Protein AF-A0A3A0UN04-F1 (afdb_monomer_lite)

Organism: Staphylococcus gallinarum (NCBI:txid1293)

Radius of gyration: 19.22 Å; chains: 1; bounding box: 53×59×40 Å

Sequence (122 aa):
QEKAPQTEATQQPQQEATTQSTSSSNESTSNESSSSEASEGSSVNVNSHLQAIAQRESGGDLKAVNPSSGAAGKYQFLQSTWDSVAPSEYQGVSPTEAPEAVQDAAAVKLYNTAGASQWVTA

Foldseek 3Di:
DDDDDDDDDDDDDDDDDDDDDDDDDDDDDDDDDDDPDDPPFAPDPADPLVVVQLCVVPNQAQADADPVQRQGGSNRDDLVLCLVQFDPVCNVHGSSVDGPNRVRSSSVRCCVPPNPVVRVVD

Structure (mmCIF, N/CA/C/O backbone):
data_AF-A0A3A0UN04-F1
#
_entry.id   AF-A0A3A0UN04-F1
#
loop_
_atom_site.group_PDB
_atom_site.id
_atom_site.type_symbol
_atom_site.label_atom_id
_atom_site.label_alt_id
_atom_site.label_comp_id
_atom_site.label_asym_id
_atom_site.label_entity_id
_atom_site.label_seq_id
_atom_site.pdbx_PDB_ins_code
_atom_site.Cartn_x
_atom_site.Cartn_y
_atom_site.Cartn_z
_atom_site.occupancy
_atom_site.B_iso_or_equiv
_atom_site.auth_seq_id
_atom_site.auth_comp_id
_atom_site.auth_asym_id
_atom_site.auth_atom_id
_atom_site.pdbx_PDB_model_num
ATOM 1 N N . GLN A 1 1 ? 39.891 34.066 -6.288 1.00 38.75 1 GLN A N 1
ATOM 2 C CA . GLN A 1 1 ? 38.458 34.254 -6.570 1.00 38.75 1 GLN A CA 1
ATOM 3 C C . GLN A 1 1 ? 37.980 33.075 -7.410 1.00 38.75 1 GLN A C 1
ATOM 5 O O . GLN A 1 1 ? 38.512 32.860 -8.486 1.00 38.75 1 GLN A O 1
ATOM 10 N N . GLU A 1 2 ? 37.127 32.260 -6.791 1.00 48.47 2 GLU A N 1
ATOM 11 C CA . GLU A 1 2 ? 35.961 31.501 -7.285 1.00 48.47 2 GLU A CA 1
ATOM 12 C C . GLU A 1 2 ? 35.753 31.153 -8.780 1.00 48.47 2 GLU A C 1
ATOM 14 O O . GLU A 1 2 ? 35.683 32.044 -9.624 1.00 48.47 2 GLU A O 1
ATOM 19 N N . LYS A 1 3 ? 35.502 29.855 -9.055 1.00 40.22 3 LYS A N 1
ATOM 20 C CA . LYS A 1 3 ? 34.271 29.277 -9.675 1.00 40.22 3 LYS A CA 1
ATOM 21 C C . LYS A 1 3 ? 34.436 27.747 -9.826 1.00 40.22 3 LYS A C 1
ATOM 23 O O . LYS A 1 3 ? 35.342 27.296 -10.509 1.00 40.22 3 LYS A O 1
ATOM 28 N N . ALA A 1 4 ? 33.769 26.952 -8.983 1.00 48.09 4 ALA A N 1
ATOM 29 C CA . ALA A 1 4 ? 32.470 26.282 -9.200 1.00 48.09 4 ALA A CA 1
ATOM 30 C C . ALA A 1 4 ? 32.599 24.908 -9.918 1.00 48.09 4 ALA A C 1
ATOM 32 O O . ALA A 1 4 ? 33.012 24.881 -11.076 1.00 48.09 4 ALA A O 1
ATOM 33 N N . PRO A 1 5 ? 32.257 23.776 -9.264 1.00 47.91 5 PRO A N 1
ATOM 34 C CA . PRO A 1 5 ? 32.283 22.452 -9.885 1.00 47.91 5 PRO A CA 1
ATOM 35 C C . PRO A 1 5 ? 31.062 22.247 -10.791 1.00 47.91 5 PRO A C 1
ATOM 37 O O . PRO A 1 5 ? 29.944 22.629 -10.443 1.00 47.91 5 PRO A O 1
ATOM 40 N N . GLN A 1 6 ? 31.286 21.657 -11.966 1.00 43.62 6 GLN A N 1
ATOM 41 C CA . GLN A 1 6 ? 30.220 21.281 -12.887 1.00 43.62 6 GLN A CA 1
ATOM 42 C C . GLN A 1 6 ? 29.514 20.019 -12.386 1.00 43.62 6 GLN A C 1
ATOM 44 O O . GLN A 1 6 ? 30.141 19.036 -12.001 1.00 43.62 6 GLN A O 1
ATOM 49 N N . THR A 1 7 ? 28.191 20.095 -12.394 1.00 44.28 7 THR A N 1
ATOM 50 C CA . THR A 1 7 ? 27.226 19.021 -12.176 1.00 44.28 7 THR A CA 1
ATOM 51 C C . THR A 1 7 ? 27.350 17.956 -13.261 1.00 44.28 7 THR A C 1
ATOM 53 O O . THR A 1 7 ? 27.070 18.236 -14.426 1.00 44.28 7 THR A O 1
ATOM 56 N N . GLU A 1 8 ? 27.727 16.738 -12.881 1.00 47.03 8 GLU A N 1
ATOM 57 C CA . GLU A 1 8 ? 27.640 15.565 -13.749 1.00 47.03 8 GLU A CA 1
ATOM 58 C C . GLU A 1 8 ? 26.237 14.957 -13.625 1.00 47.03 8 GLU A C 1
ATOM 60 O O . GLU A 1 8 ? 25.797 14.547 -12.551 1.00 47.03 8 GLU A O 1
ATOM 65 N N . ALA A 1 9 ? 25.504 14.977 -14.735 1.00 46.41 9 ALA A N 1
ATOM 66 C CA . ALA A 1 9 ? 24.178 14.404 -14.866 1.00 46.41 9 ALA A CA 1
ATOM 67 C C . ALA A 1 9 ? 24.269 12.870 -14.864 1.00 46.41 9 ALA A C 1
ATOM 69 O O . ALA A 1 9 ? 24.789 12.267 -15.804 1.00 46.41 9 ALA A O 1
ATOM 70 N N . THR A 1 10 ? 23.741 12.227 -13.822 1.00 37.66 10 THR A N 1
ATOM 71 C CA . THR A 1 10 ? 23.577 10.772 -13.798 1.00 37.66 10 THR A CA 1
ATOM 72 C C . THR A 1 10 ? 22.456 10.372 -14.752 1.00 37.66 10 THR A C 1
ATOM 74 O O . THR A 1 10 ? 21.281 10.675 -14.548 1.00 37.66 10 THR A O 1
ATOM 77 N N . GLN A 1 11 ? 22.865 9.707 -15.826 1.00 40.97 11 GLN A N 1
ATOM 78 C CA . GLN A 1 11 ? 22.025 9.134 -16.864 1.00 40.97 11 GLN A CA 1
ATOM 79 C C . GLN A 1 11 ? 21.196 7.978 -16.285 1.00 40.97 11 GLN A C 1
ATOM 81 O O . GLN A 1 11 ? 21.730 7.057 -15.669 1.00 40.97 11 GLN A O 1
ATOM 86 N N . GLN A 1 12 ? 19.881 8.042 -16.486 1.00 42.25 12 GLN A N 1
ATOM 87 C CA . GLN A 1 12 ? 18.946 6.948 -16.229 1.00 42.25 12 GLN A CA 1
ATOM 88 C C . GLN A 1 12 ? 19.235 5.786 -17.194 1.00 42.25 12 GLN A C 1
ATOM 90 O O . GLN A 1 12 ? 19.296 6.024 -18.403 1.00 42.25 12 GLN A O 1
ATOM 95 N N . PRO A 1 13 ? 19.347 4.530 -16.734 1.00 46.53 13 PRO A N 1
ATOM 96 C CA . PRO A 1 13 ? 19.259 3.398 -17.642 1.00 46.53 13 PRO A CA 1
ATOM 97 C C . PRO A 1 13 ? 17.793 3.189 -18.056 1.00 46.53 13 PRO A C 1
ATOM 99 O O . PRO A 1 13 ? 16.943 2.830 -17.240 1.00 46.53 13 PRO A O 1
ATOM 102 N N . GLN A 1 14 ? 17.506 3.425 -19.339 1.00 41.16 14 GLN A N 1
ATOM 103 C CA . GLN A 1 14 ? 16.312 2.921 -20.019 1.00 41.16 14 GLN A CA 1
ATOM 104 C C . GLN A 1 14 ? 16.368 1.389 -19.991 1.00 41.16 14 GLN A C 1
ATOM 106 O O . GLN A 1 14 ? 17.300 0.800 -20.535 1.00 41.16 14 GLN A O 1
ATOM 111 N N . GLN A 1 15 ? 15.400 0.747 -19.335 1.00 46.28 15 GLN A N 1
ATOM 112 C CA . GLN A 1 15 ? 15.239 -0.702 -19.408 1.00 46.28 15 GLN A CA 1
ATOM 113 C C . GLN A 1 15 ? 14.317 -1.040 -20.578 1.00 46.28 15 GLN A C 1
ATOM 115 O O . GLN A 1 15 ? 13.140 -0.682 -20.607 1.00 46.28 15 GLN A O 1
ATOM 120 N N . GLU A 1 16 ? 14.926 -1.688 -21.561 1.00 36.78 16 GLU A N 1
ATOM 121 C CA . GLU A 1 16 ? 14.339 -2.225 -22.777 1.00 36.78 16 GLU A CA 1
ATOM 122 C C . GLU A 1 16 ? 13.358 -3.360 -22.436 1.00 36.78 16 GLU A C 1
ATOM 124 O O . GLU A 1 16 ? 13.684 -4.296 -21.702 1.00 36.78 16 GLU A O 1
ATOM 129 N N . ALA A 1 17 ? 12.139 -3.276 -22.966 1.00 38.38 17 ALA A N 1
ATOM 130 C CA . ALA A 1 17 ? 11.129 -4.313 -22.833 1.00 38.38 17 ALA A CA 1
ATOM 131 C C . ALA A 1 17 ? 11.501 -5.523 -23.706 1.00 38.38 17 ALA A C 1
ATOM 133 O O . ALA A 1 17 ? 11.439 -5.448 -24.930 1.00 38.38 17 ALA A O 1
ATOM 134 N N . THR A 1 18 ? 11.836 -6.656 -23.084 1.00 32.59 18 THR A N 1
ATOM 135 C CA . THR A 1 18 ? 11.861 -7.959 -23.765 1.00 32.59 18 THR A CA 1
ATOM 136 C C . THR A 1 18 ? 10.618 -8.750 -23.379 1.00 32.59 18 THR A C 1
ATOM 138 O O . THR A 1 18 ? 10.462 -9.211 -22.252 1.00 32.59 18 THR A O 1
ATOM 141 N N . THR A 1 19 ? 9.723 -8.904 -24.350 1.00 38.53 19 THR A N 1
ATOM 142 C CA . THR A 1 19 ? 8.618 -9.860 -24.346 1.00 38.53 19 THR A CA 1
ATOM 143 C C . THR A 1 19 ? 9.150 -11.283 -24.485 1.00 38.53 19 THR A C 1
ATOM 145 O O . THR A 1 19 ? 9.809 -11.586 -25.481 1.00 38.53 19 THR A O 1
ATOM 148 N N . GLN A 1 20 ? 8.768 -12.187 -23.583 1.00 35.94 20 GLN A N 1
ATOM 149 C CA . GLN A 1 20 ? 8.607 -13.592 -23.947 1.00 35.94 20 GLN A CA 1
ATOM 150 C C . GLN A 1 20 ? 7.471 -14.239 -23.155 1.00 35.94 20 GLN A C 1
ATOM 152 O O . GLN A 1 20 ? 7.490 -14.335 -21.932 1.00 35.94 20 GLN A O 1
ATOM 157 N N . SER A 1 21 ? 6.459 -14.639 -23.916 1.00 39.69 21 SER A N 1
ATOM 158 C CA . SER A 1 21 ? 5.285 -15.389 -23.505 1.00 39.69 21 SER A CA 1
ATOM 159 C C . SER A 1 21 ? 5.641 -16.841 -23.197 1.00 39.69 21 SER A C 1
ATOM 161 O O . SER A 1 21 ? 6.312 -17.487 -23.998 1.00 39.69 21 SER A O 1
ATOM 163 N N . THR A 1 22 ? 5.054 -17.400 -22.141 1.00 29.95 22 THR A N 1
ATOM 164 C CA . THR A 1 22 ? 4.744 -18.834 -22.070 1.00 29.95 22 THR A CA 1
ATOM 165 C C . THR A 1 22 ? 3.355 -19.017 -21.474 1.00 29.95 22 THR A C 1
ATOM 167 O O . THR A 1 22 ? 3.115 -18.717 -20.308 1.00 29.95 22 THR A O 1
ATOM 170 N N . SER A 1 23 ? 2.437 -19.488 -22.312 1.00 42.69 23 SER A N 1
ATOM 171 C CA . SER A 1 23 ? 1.068 -19.869 -21.977 1.00 42.69 23 SER A CA 1
ATOM 172 C C . SER A 1 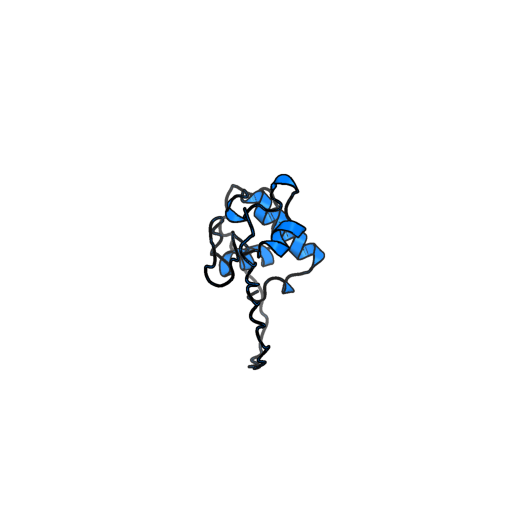23 ? 1.024 -21.234 -21.285 1.00 42.69 23 SER A C 1
ATOM 174 O O . SER A 1 23 ? 1.719 -22.147 -21.722 1.00 42.69 23 SER A O 1
ATOM 176 N N . SER A 1 24 ? 0.153 -21.390 -20.285 1.00 41.69 24 SER A N 1
ATOM 177 C CA . SER A 1 24 ? -0.507 -22.636 -19.823 1.00 41.69 24 SER A CA 1
ATOM 178 C C . SER A 1 24 ? -1.530 -22.203 -18.754 1.00 41.69 24 SER A C 1
ATOM 180 O O . SER A 1 24 ? -1.127 -21.777 -17.685 1.00 41.69 24 SER A O 1
ATOM 182 N N . SER A 1 25 ? -2.785 -21.887 -19.090 1.00 37.31 25 SER A N 1
ATOM 183 C CA . SER A 1 25 ? -3.945 -22.780 -19.296 1.00 37.31 25 SER A CA 1
ATOM 184 C C . SER A 1 25 ? -4.344 -23.626 -18.074 1.00 37.31 25 SER A C 1
ATOM 186 O O . SER A 1 25 ? -3.573 -24.482 -17.653 1.00 37.31 25 SER A O 1
ATOM 188 N N . ASN A 1 26 ? -5.611 -23.424 -17.667 1.00 43.03 26 ASN A N 1
ATOM 189 C CA . ASN A 1 26 ? -6.512 -24.296 -16.887 1.00 43.03 26 ASN A CA 1
ATOM 190 C C . ASN A 1 26 ? -6.309 -24.309 -15.359 1.00 43.03 26 ASN A C 1
ATOM 192 O O . ASN A 1 26 ? -5.190 -24.338 -14.881 1.00 43.03 26 ASN A O 1
ATOM 196 N N . GLU A 1 27 ? -7.326 -24.327 -14.495 1.00 36.41 27 GLU A N 1
ATOM 197 C CA . GLU A 1 27 ? -8.791 -24.381 -14.591 1.00 36.41 27 GLU A CA 1
ATOM 198 C C . GLU A 1 27 ? -9.328 -24.090 -13.175 1.00 36.41 27 GLU A C 1
ATOM 200 O O . GLU A 1 27 ? -8.649 -24.318 -12.175 1.00 36.41 27 GLU A O 1
ATOM 205 N N . SER A 1 28 ? -10.529 -23.528 -13.093 1.00 57.19 28 SER A N 1
ATOM 206 C CA . SER A 1 28 ? -11.240 -23.206 -11.855 1.00 57.19 28 SER A CA 1
ATOM 207 C C . SER A 1 28 ? -11.625 -24.456 -11.060 1.00 57.19 28 SER A C 1
ATOM 209 O O . SER A 1 28 ? -12.176 -25.357 -11.666 1.00 57.19 28 SER A O 1
ATOM 211 N N . THR A 1 29 ? -11.537 -24.437 -9.724 1.00 32.69 29 THR A N 1
ATOM 212 C CA . THR A 1 29 ? -12.580 -24.998 -8.835 1.00 32.69 29 THR A CA 1
ATOM 213 C C . THR A 1 29 ? -12.412 -24.512 -7.393 1.00 32.69 29 THR A C 1
ATOM 215 O O . THR A 1 29 ? -11.453 -24.845 -6.710 1.00 32.69 29 THR A O 1
ATOM 218 N N . SER A 1 30 ? -13.389 -23.711 -6.977 1.00 40.84 30 SER A N 1
ATOM 219 C CA . SER A 1 30 ? -14.121 -23.703 -5.707 1.00 40.84 30 SER A CA 1
ATOM 220 C C . SER A 1 30 ? -13.522 -24.331 -4.435 1.00 40.84 30 SER A C 1
ATOM 222 O O . SER A 1 30 ? -13.327 -25.537 -4.356 1.00 40.84 30 SER A O 1
ATOM 224 N N . ASN A 1 31 ? -13.576 -23.503 -3.384 1.00 46.19 31 ASN A N 1
ATOM 225 C CA . ASN A 1 31 ? -14.142 -23.824 -2.067 1.00 46.19 31 ASN A CA 1
ATOM 226 C C . ASN A 1 31 ? -13.292 -24.666 -1.105 1.00 46.19 31 ASN A C 1
ATOM 228 O O . ASN A 1 31 ? -13.325 -25.885 -1.162 1.00 46.19 31 ASN A O 1
ATOM 232 N N . GLU A 1 32 ? -12.741 -24.014 -0.082 1.00 36.03 32 GLU A N 1
ATOM 233 C CA . GLU A 1 32 ? -13.248 -24.172 1.288 1.00 36.03 32 GLU A CA 1
ATOM 234 C C . GLU A 1 32 ? -12.686 -23.053 2.170 1.00 36.03 32 GLU A C 1
ATOM 236 O O . GLU A 1 32 ? -11.495 -22.744 2.136 1.00 36.03 32 GLU A O 1
ATOM 241 N N . SER A 1 33 ? -13.566 -22.418 2.940 1.00 51.03 33 SER A N 1
ATOM 242 C CA . SER A 1 33 ? -13.187 -21.591 4.073 1.00 51.03 33 SER A CA 1
ATOM 243 C C . SER A 1 33 ? -12.274 -22.371 5.007 1.00 51.03 33 SER A C 1
ATOM 245 O O . SER A 1 33 ? -12.698 -23.348 5.607 1.00 51.03 33 SER A O 1
ATOM 247 N N . SER A 1 34 ? -11.078 -21.858 5.239 1.00 35.56 34 SER A N 1
ATOM 248 C CA . SER A 1 34 ? -10.429 -22.079 6.517 1.00 35.56 34 SER A CA 1
ATOM 249 C C . SER A 1 34 ? -9.871 -20.740 6.950 1.00 35.56 34 SER A C 1
ATOM 251 O O . SER A 1 34 ? -8.890 -20.252 6.394 1.00 35.56 34 SER A O 1
ATOM 253 N N . SER A 1 35 ? -10.584 -20.108 7.883 1.00 51.72 35 SER A N 1
ATOM 254 C CA . SER A 1 35 ? -10.087 -18.971 8.644 1.00 51.72 35 SER A CA 1
ATOM 255 C C . SER A 1 35 ? -8.705 -19.329 9.169 1.00 51.72 35 SER A C 1
ATOM 257 O O . SER A 1 35 ? -8.568 -20.168 10.054 1.00 51.72 35 SER A O 1
ATOM 259 N N . SER A 1 36 ? -7.678 -18.725 8.593 1.00 45.00 36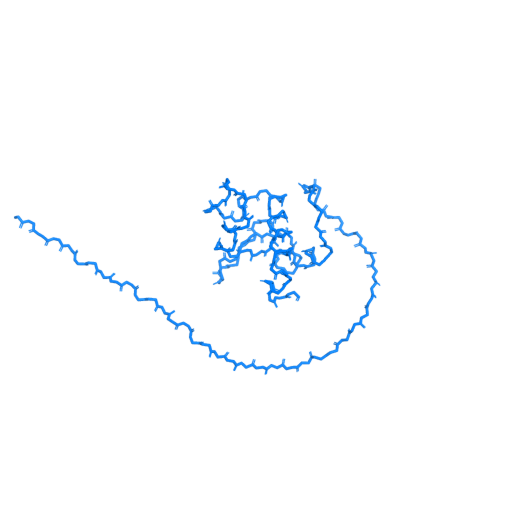 SER A N 1
ATOM 260 C CA . SER A 1 36 ? -6.369 -18.644 9.213 1.00 45.00 36 SER A CA 1
ATOM 261 C C . SER A 1 36 ? -6.253 -17.227 9.744 1.00 45.00 36 SER A C 1
ATOM 263 O O . SER A 1 36 ? -5.815 -16.337 9.019 1.00 45.00 36 SER A O 1
ATOM 265 N N . GLU A 1 37 ? -6.788 -17.041 10.954 1.00 46.69 37 GLU A N 1
ATOM 266 C CA . GLU A 1 37 ? -6.356 -16.072 11.965 1.00 46.69 37 GLU A CA 1
ATOM 267 C C . GLU A 1 37 ? -5.668 -14.839 11.360 1.00 46.69 37 GLU A C 1
ATOM 269 O O . GLU A 1 37 ? -4.442 -14.713 11.360 1.00 46.69 37 GLU A O 1
ATOM 274 N N . ALA A 1 38 ? -6.466 -13.948 10.767 1.00 46.66 38 ALA A N 1
ATOM 275 C CA . ALA A 1 38 ? -5.976 -12.639 10.379 1.00 46.66 38 ALA A CA 1
ATOM 276 C C . ALA A 1 38 ? -5.550 -11.920 11.659 1.00 46.66 38 ALA A C 1
ATOM 278 O O . ALA A 1 38 ? -6.344 -11.828 12.595 1.00 46.66 38 ALA A O 1
ATOM 279 N N . SER A 1 39 ? -4.299 -11.456 11.677 1.00 51.91 39 SER A N 1
ATOM 280 C CA . SER A 1 39 ? -3.721 -10.568 12.678 1.00 51.91 39 SER A CA 1
ATOM 281 C C . SER A 1 39 ? -4.790 -9.743 13.395 1.00 51.91 39 SER A C 1
ATOM 283 O O . SER A 1 39 ? -5.485 -8.938 12.772 1.00 51.91 39 SER A O 1
ATOM 285 N N . GLU A 1 40 ? -4.897 -9.901 14.714 1.00 52.09 40 GLU A N 1
ATOM 286 C CA . GLU A 1 40 ? -5.829 -9.170 15.590 1.00 52.09 40 GLU A CA 1
ATOM 287 C C . GLU A 1 40 ? -5.592 -7.632 15.616 1.00 52.09 40 GLU A C 1
ATOM 289 O O . GLU A 1 40 ? -6.083 -6.933 16.500 1.00 52.09 40 GLU A O 1
ATOM 294 N N . GLY A 1 41 ? -4.837 -7.072 14.661 1.00 56.47 41 GLY A N 1
ATOM 295 C CA . GLY A 1 41 ? -4.438 -5.666 14.589 1.00 56.47 41 GLY A CA 1
ATOM 296 C C . GLY A 1 41 ? -5.193 -4.803 13.572 1.00 56.47 41 GLY A C 1
ATOM 297 O O . GLY A 1 41 ? -5.086 -3.577 13.641 1.00 56.47 41 GLY A O 1
ATOM 298 N N . SER A 1 42 ? -5.961 -5.386 12.643 1.00 61.97 42 SER A N 1
ATOM 299 C CA . SER A 1 42 ? -6.622 -4.626 11.571 1.00 61.97 42 SER A CA 1
ATOM 300 C C . SER A 1 42 ? -8.143 -4.714 11.621 1.00 61.97 42 SER A C 1
ATOM 302 O O . SER A 1 42 ? -8.730 -5.778 11.457 1.00 61.97 42 SER A O 1
ATOM 304 N N . SER A 1 43 ? -8.803 -3.568 11.795 1.00 77.12 43 SER A N 1
ATOM 305 C CA . SER A 1 43 ? -10.267 -3.443 11.712 1.00 77.12 43 SER A CA 1
ATOM 306 C C . SER A 1 43 ? -10.782 -3.251 10.278 1.00 77.12 43 SER A C 1
ATOM 308 O O . SER A 1 43 ? -11.980 -3.049 10.067 1.00 77.12 43 SER A O 1
ATOM 310 N N . VAL A 1 44 ? -9.893 -3.287 9.280 1.00 84.56 44 VAL A N 1
ATOM 311 C CA . VAL A 1 44 ? -10.242 -3.097 7.870 1.00 84.56 44 VAL A CA 1
ATOM 312 C C . VAL A 1 44 ? -10.782 -4.400 7.287 1.00 84.56 44 VAL A C 1
ATOM 314 O O . VAL A 1 44 ? -10.149 -5.447 7.377 1.00 84.56 44 VAL A O 1
ATOM 317 N N . ASN A 1 45 ? -11.938 -4.339 6.620 1.00 86.06 45 ASN A N 1
ATOM 318 C CA . ASN A 1 45 ? -12.467 -5.488 5.889 1.00 86.06 45 ASN A CA 1
ATOM 319 C C . ASN A 1 45 ? -11.665 -5.725 4.598 1.00 86.06 45 ASN A C 1
ATOM 321 O O . ASN A 1 45 ? -11.959 -5.147 3.547 1.00 86.06 45 ASN A O 1
ATOM 325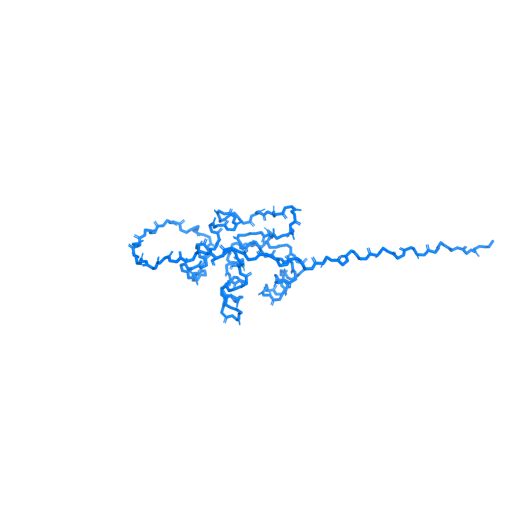 N N . VAL A 1 46 ? -10.669 -6.599 4.683 1.00 87.19 46 VAL A N 1
ATOM 326 C CA . VAL A 1 46 ? -9.855 -7.047 3.550 1.00 87.19 46 VAL A CA 1
ATOM 327 C C . VAL A 1 46 ? -10.533 -8.248 2.883 1.00 87.19 46 VAL A C 1
ATOM 329 O O . VAL A 1 46 ? -10.800 -9.252 3.538 1.00 87.19 46 VAL A O 1
ATOM 332 N N . ASN A 1 47 ? -10.820 -8.171 1.578 1.00 88.44 47 ASN A N 1
ATOM 333 C CA . ASN A 1 47 ? -11.404 -9.298 0.838 1.00 88.44 47 ASN A CA 1
ATOM 334 C C . ASN A 1 47 ? -10.428 -10.494 0.776 1.00 88.44 47 ASN A C 1
ATOM 336 O O . ASN A 1 47 ? -9.213 -10.300 0.780 1.00 88.44 47 ASN A O 1
ATOM 340 N N . SER A 1 48 ? -10.945 -11.721 0.657 1.00 90.44 48 SER A N 1
ATOM 341 C CA . SER A 1 48 ? -10.143 -12.953 0.583 1.00 90.44 48 SER A CA 1
ATOM 342 C C . SER A 1 48 ? -9.059 -12.922 -0.500 1.00 90.44 48 SER A C 1
ATOM 344 O O . SER A 1 48 ? -7.984 -13.480 -0.301 1.00 90.44 48 SER A O 1
ATOM 346 N N . HIS A 1 49 ? -9.293 -12.234 -1.622 1.00 91.94 49 HIS A N 1
ATOM 347 C CA . HIS A 1 49 ? -8.273 -12.070 -2.659 1.00 91.94 49 HIS A CA 1
ATOM 348 C C . HIS A 1 49 ? -7.085 -11.234 -2.155 1.00 91.94 49 HIS A C 1
ATOM 350 O O . HIS A 1 49 ? -5.937 -11.641 -2.291 1.00 91.94 49 HIS A O 1
ATOM 356 N N . LEU A 1 50 ? -7.337 -10.104 -1.493 1.00 92.25 50 LEU A N 1
ATOM 357 C CA . LEU A 1 50 ? -6.267 -9.293 -0.907 1.00 92.25 50 LEU A CA 1
ATOM 358 C C . LEU A 1 50 ? -5.507 -10.041 0.195 1.00 92.25 50 LEU A C 1
ATOM 360 O O . LEU A 1 50 ? -4.297 -9.880 0.313 1.00 92.25 50 LEU A O 1
ATOM 364 N N . GLN A 1 51 ? -6.181 -10.901 0.958 1.00 92.25 51 GLN A N 1
ATOM 365 C CA . GLN A 1 51 ? -5.508 -11.759 1.937 1.00 92.25 51 GLN A CA 1
ATOM 366 C C . GLN A 1 51 ? -4.545 -12.741 1.249 1.00 92.25 51 GLN A C 1
ATOM 368 O O . GLN A 1 51 ? -3.397 -12.867 1.671 1.0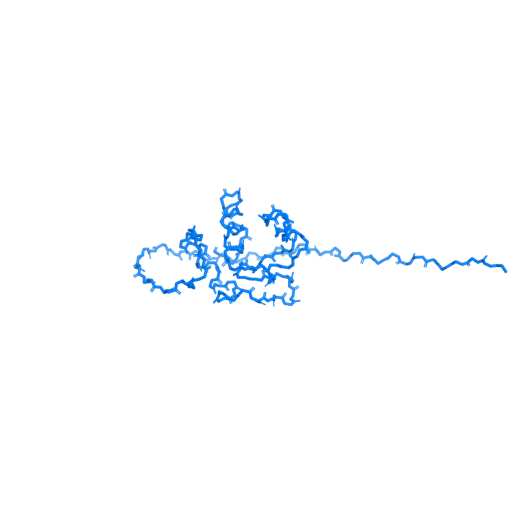0 92.25 51 GLN A O 1
ATOM 373 N N . ALA A 1 52 ? -4.972 -13.379 0.154 1.00 92.06 52 ALA A N 1
ATOM 374 C CA . ALA A 1 52 ? -4.108 -14.249 -0.646 1.00 92.06 52 ALA A CA 1
ATOM 375 C C . ALA A 1 52 ? -2.928 -13.483 -1.270 1.00 92.06 52 ALA A C 1
ATOM 377 O O . ALA A 1 52 ? -1.809 -13.996 -1.302 1.00 92.06 52 ALA A O 1
ATOM 378 N N . ILE A 1 53 ? -3.161 -12.239 -1.706 1.00 91.88 53 ILE A N 1
ATOM 379 C CA . ILE A 1 53 ? -2.105 -11.333 -2.168 1.00 91.88 53 ILE A CA 1
ATOM 380 C C . ILE A 1 53 ? -1.089 -11.108 -1.048 1.00 91.88 53 ILE A C 1
ATOM 382 O O . ILE A 1 53 ? 0.075 -11.434 -1.237 1.00 91.88 53 ILE A O 1
ATOM 386 N N . ALA A 1 54 ? -1.509 -10.642 0.130 1.00 93.69 54 ALA A N 1
ATOM 387 C CA . ALA A 1 54 ? -0.599 -10.390 1.252 1.00 93.69 54 ALA A CA 1
ATOM 388 C C . ALA A 1 54 ? 0.251 -11.619 1.620 1.00 93.69 54 ALA A C 1
ATOM 390 O O . ALA A 1 54 ? 1.454 -11.513 1.864 1.00 93.69 54 ALA A O 1
ATOM 391 N N . GLN A 1 55 ? -0.365 -12.803 1.619 1.00 93.25 55 GLN A N 1
ATOM 392 C CA . GLN A 1 55 ? 0.335 -14.054 1.900 1.00 93.25 55 GLN A CA 1
ATOM 393 C C . GLN A 1 55 ? 1.408 -14.379 0.860 1.00 93.25 55 GLN A C 1
ATOM 395 O O . GLN A 1 55 ? 2.512 -14.775 1.217 1.00 93.25 55 GLN A O 1
ATOM 400 N N . ARG A 1 56 ? 1.129 -14.189 -0.426 1.00 90.88 56 ARG A N 1
ATOM 401 C CA . ARG A 1 56 ? 2.118 -14.456 -1.473 1.00 90.88 56 ARG A CA 1
ATOM 402 C C . ARG A 1 56 ? 3.193 -13.370 -1.560 1.00 90.88 56 ARG A C 1
ATOM 404 O O . ARG A 1 56 ? 4.351 -13.696 -1.798 1.00 90.88 56 ARG A O 1
ATOM 411 N N . GLU A 1 57 ? 2.820 -12.103 -1.396 1.00 91.31 57 GLU A N 1
ATOM 412 C CA . GLU A 1 57 ? 3.736 -10.969 -1.549 1.00 91.31 57 GLU A CA 1
ATOM 413 C C . GLU A 1 57 ? 4.766 -10.899 -0.411 1.00 91.31 57 GLU A C 1
ATOM 415 O O . GLU A 1 57 ? 5.937 -10.617 -0.665 1.00 91.31 57 GLU A O 1
ATOM 420 N N . SER A 1 58 ? 4.355 -11.171 0.833 1.00 94.81 58 SER A N 1
ATOM 421 C CA . SER A 1 58 ? 5.254 -11.072 1.991 1.00 94.81 58 SER A CA 1
ATOM 422 C C . SER A 1 58 ? 5.027 -12.113 3.090 1.00 94.81 58 SER A C 1
ATOM 424 O O . SER A 1 58 ? 5.659 -12.036 4.141 1.00 94.81 58 SER A O 1
ATOM 426 N N . GLY A 1 59 ? 4.107 -13.066 2.911 1.00 93.56 59 GLY A N 1
ATOM 427 C CA . GLY A 1 59 ? 3.658 -13.934 4.008 1.00 93.56 59 GLY A CA 1
ATOM 428 C C . GLY A 1 59 ? 2.840 -13.190 5.068 1.00 93.56 59 GLY A C 1
ATOM 429 O O . GLY A 1 59 ? 2.695 -13.675 6.187 1.00 93.56 59 GLY A O 1
ATOM 430 N N . GLY A 1 60 ? 2.334 -11.993 4.749 1.00 93.50 60 GLY A N 1
ATOM 431 C CA . GLY A 1 60 ? 1.681 -11.111 5.714 1.00 93.50 60 GLY A CA 1
ATOM 432 C C . GLY A 1 60 ? 2.638 -10.234 6.532 1.00 93.50 60 GLY A C 1
ATOM 433 O O . GLY A 1 60 ? 2.179 -9.524 7.424 1.00 93.50 60 GLY A O 1
ATOM 434 N N . ASP A 1 61 ? 3.944 -10.245 6.246 1.00 96.31 61 ASP A N 1
ATOM 435 C CA . ASP A 1 61 ? 4.927 -9.437 6.970 1.00 96.31 61 ASP A CA 1
ATOM 436 C C . ASP A 1 61 ? 4.776 -7.938 6.650 1.00 96.31 61 ASP A C 1
ATOM 438 O O . ASP A 1 61 ? 4.949 -7.495 5.512 1.00 96.31 61 ASP A O 1
ATOM 442 N N . LEU A 1 62 ? 4.473 -7.151 7.686 1.00 96.12 62 LEU A N 1
ATOM 443 C CA . LEU A 1 62 ? 4.310 -5.695 7.640 1.00 96.12 62 LEU A CA 1
ATOM 444 C C . LEU A 1 62 ? 5.609 -4.946 7.356 1.00 96.12 62 LEU A C 1
ATOM 446 O O . LEU A 1 62 ? 5.558 -3.785 6.950 1.00 96.12 62 LEU A O 1
ATOM 450 N N . LYS A 1 63 ? 6.754 -5.573 7.627 1.00 97.25 63 LYS A N 1
ATOM 451 C CA . LYS A 1 63 ? 8.088 -4.973 7.542 1.00 97.25 63 LYS A CA 1
ATOM 452 C C . LYS A 1 63 ? 8.910 -5.535 6.383 1.00 97.25 63 LYS A C 1
ATOM 454 O O . LYS A 1 63 ? 10.073 -5.159 6.244 1.00 97.25 63 LYS A O 1
ATOM 459 N N . ALA A 1 64 ? 8.315 -6.380 5.542 1.00 96.56 64 ALA A N 1
ATOM 460 C CA . ALA A 1 64 ? 8.978 -6.918 4.366 1.00 96.56 64 ALA A CA 1
ATOM 461 C C . ALA A 1 64 ? 9.443 -5.802 3.424 1.00 96.56 64 ALA A C 1
ATOM 463 O O . ALA A 1 64 ? 8.754 -4.803 3.216 1.00 96.56 64 ALA A O 1
ATOM 464 N N . VAL A 1 65 ? 10.630 -5.987 2.849 1.00 96.81 65 VAL A N 1
ATOM 465 C CA . VAL A 1 65 ? 11.176 -5.131 1.797 1.00 96.81 65 VAL A CA 1
ATOM 466 C C . VAL A 1 65 ? 11.824 -6.031 0.760 1.00 96.81 65 VAL A C 1
ATOM 468 O O . VAL A 1 65 ? 12.707 -6.826 1.080 1.00 96.81 65 VAL A O 1
ATOM 471 N N . ASN A 1 66 ? 11.413 -5.890 -0.495 1.00 92.25 66 ASN A N 1
ATOM 472 C CA . ASN A 1 66 ? 12.071 -6.549 -1.610 1.00 92.25 66 ASN A CA 1
ATOM 473 C C . ASN A 1 66 ? 13.287 -5.710 -2.037 1.00 92.25 66 ASN A C 1
ATOM 475 O O . ASN A 1 66 ? 13.109 -4.596 -2.534 1.00 92.25 66 ASN A O 1
ATOM 479 N N . PRO A 1 67 ? 14.522 -6.218 -1.888 1.00 91.25 67 PRO A N 1
ATOM 480 C CA . PRO A 1 67 ? 15.733 -5.446 -2.164 1.00 91.25 67 PRO A CA 1
ATOM 481 C C . PRO A 1 67 ? 15.950 -5.155 -3.655 1.00 91.25 67 PRO A C 1
ATOM 483 O O . PRO A 1 67 ? 16.718 -4.259 -3.991 1.00 91.25 67 PRO A O 1
ATOM 486 N N . SER A 1 68 ? 15.305 -5.902 -4.554 1.00 92.31 68 SER A N 1
ATOM 487 C CA . SER A 1 68 ? 15.445 -5.720 -6.001 1.00 92.31 68 SER A CA 1
ATOM 488 C C . SER A 1 68 ? 14.475 -4.679 -6.552 1.00 92.31 68 SER A C 1
ATOM 490 O O . SER A 1 68 ? 14.867 -3.872 -7.389 1.00 92.31 68 SER A O 1
ATOM 492 N N . SER A 1 69 ? 13.217 -4.688 -6.102 1.00 91.19 69 SER A N 1
ATOM 493 C CA . SER A 1 69 ? 12.187 -3.755 -6.586 1.00 91.19 69 SER A CA 1
ATOM 494 C C . SER A 1 69 ? 11.956 -2.551 -5.671 1.00 91.19 69 SER A C 1
ATOM 496 O O . SER A 1 69 ? 11.347 -1.575 -6.099 1.00 91.19 69 SER A O 1
ATOM 498 N N . GLY A 1 70 ? 12.397 -2.614 -4.412 1.00 94.06 70 GLY A N 1
ATOM 499 C CA . GLY A 1 70 ? 12.073 -1.623 -3.383 1.00 94.06 70 GLY A CA 1
ATOM 500 C C . GLY A 1 70 ? 10.624 -1.691 -2.891 1.00 94.06 70 GLY A C 1
ATOM 501 O O . GLY A 1 70 ? 10.211 -0.850 -2.099 1.00 94.06 70 GLY A O 1
ATOM 502 N N . ALA A 1 71 ? 9.846 -2.672 -3.355 1.00 95.31 71 ALA A N 1
ATOM 503 C CA . ALA A 1 71 ? 8.485 -2.898 -2.895 1.00 95.31 71 ALA A CA 1
ATOM 504 C C . ALA A 1 71 ? 8.476 -3.289 -1.411 1.00 95.31 71 ALA A C 1
ATOM 506 O O . ALA A 1 71 ? 9.303 -4.103 -0.991 1.00 95.31 71 ALA A O 1
ATOM 507 N N . ALA A 1 72 ? 7.554 -2.717 -0.639 1.00 97.19 72 ALA A N 1
ATOM 508 C CA . ALA A 1 72 ? 7.597 -2.767 0.815 1.00 97.19 72 ALA A CA 1
ATOM 509 C C . ALA A 1 72 ? 6.233 -3.030 1.467 1.00 97.19 72 ALA A C 1
ATOM 511 O O . ALA A 1 72 ? 5.173 -2.678 0.939 1.00 97.19 72 ALA A O 1
ATOM 512 N N . GLY A 1 73 ? 6.289 -3.591 2.671 1.00 97.00 73 GLY A N 1
ATOM 513 C CA . GLY A 1 73 ? 5.146 -3.900 3.516 1.00 97.00 73 GLY A CA 1
ATOM 514 C C . GLY A 1 73 ? 4.370 -5.143 3.085 1.00 97.00 73 GLY A C 1
ATOM 515 O O . GLY A 1 73 ? 4.719 -5.848 2.140 1.00 97.00 73 GLY A O 1
ATOM 516 N N . LYS A 1 74 ? 3.254 -5.372 3.774 1.00 96.12 74 LYS A N 1
ATOM 517 C CA . LYS A 1 74 ? 2.384 -6.549 3.664 1.00 96.12 74 LYS A CA 1
ATOM 518 C C . LYS A 1 74 ? 1.894 -6.838 2.246 1.00 96.12 74 LYS A C 1
ATOM 520 O O . LYS A 1 74 ? 1.693 -7.987 1.882 1.00 96.12 74 LYS A O 1
ATOM 525 N N . TYR A 1 75 ? 1.694 -5.793 1.448 1.00 96.06 75 TYR A N 1
ATOM 526 C CA . TYR A 1 75 ? 1.205 -5.896 0.068 1.00 96.06 75 TYR A CA 1
ATOM 527 C C . TYR A 1 75 ? 2.258 -5.518 -0.968 1.00 96.06 75 TYR A C 1
ATOM 529 O O . TYR A 1 75 ? 1.900 -5.303 -2.126 1.00 96.06 75 TYR A O 1
ATOM 537 N N . GLN A 1 76 ? 3.523 -5.394 -0.549 1.00 96.69 76 GLN A N 1
ATOM 538 C CA . GLN A 1 76 ? 4.644 -5.077 -1.427 1.00 96.69 76 GLN A CA 1
ATOM 539 C C . GLN A 1 76 ? 4.368 -3.849 -2.313 1.00 96.69 76 GLN A C 1
ATOM 541 O O . GLN A 1 76 ? 4.501 -3.879 -3.536 1.00 96.69 76 GLN A O 1
ATOM 546 N N . PHE A 1 77 ? 3.979 -2.734 -1.693 1.00 95.75 77 PHE A N 1
ATOM 547 C CA . PHE A 1 77 ? 3.746 -1.492 -2.423 1.00 95.75 77 PHE A CA 1
ATOM 548 C C . PHE A 1 77 ? 5.058 -0.891 -2.921 1.00 95.75 77 PHE A C 1
ATOM 550 O O . PHE A 1 77 ? 6.015 -0.746 -2.161 1.00 95.75 77 PHE A O 1
ATOM 557 N N . LEU A 1 78 ? 5.071 -0.447 -4.178 1.00 95.50 78 LEU A N 1
ATOM 558 C CA . LEU A 1 78 ? 6.047 0.542 -4.634 1.00 95.50 78 LEU A CA 1
ATOM 559 C C . LEU A 1 78 ? 5.736 1.898 -3.993 1.00 95.50 78 LEU A C 1
ATOM 561 O O . LEU A 1 78 ? 4.564 2.252 -3.847 1.00 95.50 78 LEU A O 1
ATOM 565 N N . GLN A 1 79 ? 6.770 2.681 -3.675 1.00 95.44 79 GLN A N 1
ATOM 566 C CA . GLN A 1 79 ? 6.605 3.971 -2.992 1.00 95.44 79 GLN A CA 1
ATOM 567 C C . GLN A 1 79 ? 5.675 4.931 -3.753 1.00 95.44 79 GLN A C 1
ATOM 569 O O . GLN A 1 79 ? 4.797 5.539 -3.156 1.00 95.44 79 GLN A O 1
ATOM 574 N N . SER A 1 80 ? 5.790 5.009 -5.082 1.00 94.50 80 SER A N 1
ATOM 575 C CA . SER A 1 80 ? 4.929 5.865 -5.914 1.00 94.50 80 SER A CA 1
ATOM 576 C C . SER A 1 80 ? 3.445 5.482 -5.842 1.00 94.50 80 SER A C 1
ATOM 578 O O . SER A 1 80 ? 2.567 6.349 -5.796 1.00 94.50 80 SER A O 1
ATOM 580 N N . THR A 1 81 ? 3.153 4.181 -5.811 1.00 94.88 81 THR A N 1
ATOM 581 C CA . THR A 1 81 ? 1.791 3.673 -5.627 1.00 94.88 81 THR A CA 1
ATOM 582 C C . THR A 1 81 ? 1.310 3.964 -4.214 1.00 94.88 81 THR A C 1
ATOM 584 O O . THR A 1 81 ? 0.201 4.470 -4.047 1.00 94.88 81 THR A O 1
ATOM 587 N N . TRP A 1 82 ? 2.151 3.696 -3.212 1.00 96.50 82 TRP A N 1
ATOM 588 C CA . TRP A 1 82 ? 1.858 3.975 -1.810 1.00 96.50 82 TRP A CA 1
ATOM 589 C C . TRP A 1 82 ? 1.473 5.437 -1.595 1.00 96.50 82 TRP A C 1
ATOM 591 O O . TRP A 1 82 ? 0.395 5.699 -1.076 1.00 96.50 82 TRP A O 1
ATOM 601 N N . ASP A 1 83 ? 2.267 6.380 -2.099 1.00 96.38 83 ASP A N 1
ATOM 602 C CA . ASP A 1 83 ? 2.015 7.818 -1.962 1.00 96.38 83 ASP A CA 1
ATOM 603 C C . ASP A 1 83 ? 0.657 8.246 -2.550 1.00 96.38 83 ASP A C 1
ATOM 605 O O . ASP A 1 83 ? 0.057 9.226 -2.109 1.00 96.38 83 ASP A O 1
ATOM 609 N N . SER A 1 84 ? 0.128 7.485 -3.514 1.00 95.31 84 SER A N 1
ATOM 610 C CA . SER A 1 84 ? -1.181 7.744 -4.124 1.00 95.31 84 SER A CA 1
ATOM 611 C C . SER A 1 84 ? -2.354 7.208 -3.292 1.00 95.31 84 SER A C 1
ATOM 613 O O . SER A 1 84 ? -3.457 7.771 -3.308 1.00 95.31 84 SER A O 1
ATOM 615 N N . VAL A 1 85 ? -2.162 6.100 -2.571 1.00 95.50 85 VAL A N 1
ATOM 616 C CA . VAL A 1 85 ? -3.250 5.415 -1.852 1.00 95.50 85 VAL A CA 1
ATOM 617 C C . VAL A 1 85 ? -3.216 5.626 -0.344 1.00 95.50 85 VAL A C 1
ATOM 619 O O . VAL A 1 85 ? -4.284 5.636 0.272 1.00 95.50 85 VAL A O 1
ATOM 622 N N . ALA A 1 86 ? -2.043 5.876 0.227 1.00 95.56 86 ALA A N 1
ATOM 623 C CA . ALA A 1 86 ? -1.842 6.089 1.646 1.00 95.56 86 ALA A CA 1
ATOM 624 C C . ALA A 1 86 ? -2.539 7.368 2.151 1.00 95.56 86 ALA A C 1
ATOM 626 O O . ALA A 1 86 ? -2.712 8.343 1.402 1.00 95.56 86 ALA A O 1
ATOM 627 N N . PRO A 1 87 ? -2.936 7.397 3.435 1.00 94.94 87 PRO A N 1
ATOM 628 C CA . PRO A 1 87 ? -3.336 8.630 4.103 1.00 94.94 87 PRO A CA 1
ATOM 629 C C . PRO A 1 87 ? -2.216 9.670 4.031 1.00 94.94 87 PRO A C 1
ATOM 631 O O . PRO A 1 87 ? -1.044 9.307 4.044 1.00 94.94 87 PRO A O 1
ATOM 634 N N . SER A 1 88 ? -2.565 10.958 4.025 1.00 95.06 88 SER A N 1
ATOM 635 C CA . SER A 1 88 ? -1.594 12.056 3.894 1.00 95.06 88 SER A CA 1
ATOM 636 C C . SER A 1 88 ? -0.456 12.021 4.917 1.00 95.06 88 SER A C 1
ATOM 638 O O . SER A 1 88 ? 0.648 12.433 4.594 1.00 95.06 88 SER A O 1
ATOM 640 N N . GLU A 1 89 ? -0.701 11.490 6.117 1.00 95.88 89 GLU A N 1
ATOM 641 C CA . GLU A 1 89 ? 0.321 11.320 7.161 1.00 95.88 89 GLU A CA 1
ATOM 642 C C . GLU A 1 89 ? 1.424 10.316 6.782 1.00 95.88 89 GLU A C 1
ATOM 644 O O . GLU A 1 89 ? 2.555 10.444 7.237 1.00 95.88 89 GLU A O 1
ATOM 649 N N . TYR A 1 90 ? 1.113 9.349 5.916 1.00 96.25 90 TYR A N 1
ATOM 650 C CA . TYR A 1 90 ? 2.037 8.305 5.473 1.00 96.25 90 TYR A CA 1
ATOM 651 C C . TYR A 1 90 ? 2.503 8.489 4.023 1.00 96.25 90 TYR A C 1
ATOM 653 O O . TYR A 1 90 ? 3.189 7.620 3.487 1.00 96.25 90 TYR A O 1
ATOM 661 N N . GLN A 1 91 ? 2.155 9.602 3.371 1.00 95.00 91 GLN A N 1
ATOM 662 C CA . GLN A 1 91 ? 2.688 9.926 2.046 1.00 95.00 91 GLN A CA 1
ATOM 663 C C . GLN A 1 91 ? 4.166 10.309 2.153 1.00 95.00 91 GLN A C 1
ATOM 665 O O . GLN A 1 91 ? 4.561 11.069 3.035 1.00 95.00 91 GLN A O 1
ATOM 670 N N . GLY A 1 92 ? 4.994 9.767 1.262 1.00 94.31 92 GLY A N 1
ATOM 671 C CA . GLY A 1 92 ? 6.451 9.883 1.314 1.00 94.31 92 GLY A CA 1
ATOM 672 C C . GLY A 1 92 ? 7.104 9.034 2.409 1.00 94.31 92 GLY A C 1
ATOM 673 O O . GLY A 1 92 ? 8.324 9.069 2.562 1.00 94.31 92 GLY A O 1
ATOM 674 N N . VAL A 1 93 ? 6.313 8.270 3.168 1.00 96.75 93 VAL A N 1
ATOM 675 C CA . VAL A 1 93 ? 6.781 7.350 4.207 1.00 96.75 93 VAL A CA 1
ATOM 676 C C . VAL A 1 93 ? 6.712 5.923 3.668 1.00 96.75 93 VAL A C 1
ATOM 678 O O . VAL A 1 93 ? 5.787 5.581 2.935 1.00 96.75 93 VAL A O 1
ATOM 681 N N . SER A 1 94 ? 7.685 5.079 4.018 1.00 96.62 94 SER A N 1
ATOM 682 C CA . SER A 1 94 ? 7.675 3.666 3.618 1.00 96.62 94 SER A CA 1
ATOM 683 C C . SER A 1 94 ? 6.424 2.951 4.153 1.00 96.62 94 SER A C 1
ATOM 685 O O . SER A 1 94 ? 6.093 3.136 5.330 1.00 96.62 94 SER A O 1
ATOM 687 N N . PRO A 1 95 ? 5.785 2.059 3.367 1.00 96.94 95 PRO A N 1
ATOM 688 C CA . PRO A 1 95 ? 4.713 1.191 3.850 1.00 96.94 95 PRO A CA 1
ATOM 689 C C . PRO A 1 95 ? 5.089 0.439 5.128 1.00 96.94 95 PRO A C 1
ATOM 691 O O . PRO A 1 95 ? 4.237 0.248 5.990 1.00 96.94 95 PRO A O 1
ATOM 694 N N . THR A 1 96 ? 6.368 0.072 5.292 1.00 97.62 96 THR A N 1
ATOM 695 C CA . THR A 1 96 ? 6.847 -0.620 6.496 1.00 97.62 96 THR A CA 1
ATOM 696 C C . THR A 1 96 ? 6.600 0.173 7.768 1.00 97.62 96 THR A C 1
ATOM 698 O O . THR A 1 96 ? 6.391 -0.424 8.813 1.00 97.62 96 THR A O 1
ATOM 701 N N . GLU A 1 97 ? 6.606 1.501 7.719 1.00 97.06 97 GLU A N 1
ATOM 702 C CA . GLU A 1 97 ? 6.416 2.351 8.899 1.00 97.06 97 GLU A CA 1
ATOM 703 C C . GLU A 1 97 ? 4.937 2.560 9.240 1.00 97.06 97 GLU A C 1
ATOM 705 O O . GLU A 1 97 ? 4.608 3.044 10.323 1.00 97.06 97 GLU A O 1
ATOM 710 N N . ALA A 1 98 ? 4.037 2.161 8.342 1.00 95.81 98 ALA A N 1
ATOM 711 C CA . ALA A 1 98 ? 2.609 2.249 8.562 1.00 95.81 98 ALA A CA 1
ATOM 712 C C . ALA A 1 98 ? 2.094 1.046 9.374 1.00 95.81 98 ALA A C 1
ATOM 714 O O . ALA A 1 98 ? 2.533 -0.091 9.154 1.00 95.81 98 ALA A O 1
ATOM 715 N N . PRO A 1 99 ? 1.135 1.263 10.292 1.00 96.06 99 PRO A N 1
ATOM 716 C CA . PRO A 1 99 ? 0.476 0.175 11.000 1.00 96.06 99 PRO A CA 1
ATOM 717 C C . PRO A 1 99 ? -0.337 -0.688 10.028 1.00 96.06 99 PRO A C 1
ATOM 719 O O . PRO A 1 99 ? -0.726 -0.240 8.946 1.00 96.06 99 PRO A O 1
ATOM 722 N N . GLU A 1 100 ? -0.644 -1.918 10.437 1.00 95.12 100 GLU A N 1
ATOM 723 C CA . GLU A 1 100 ? -1.340 -2.895 9.592 1.00 95.12 100 GLU A CA 1
ATOM 724 C C . GLU A 1 100 ? -2.645 -2.359 9.003 1.00 95.12 100 GLU A C 1
ATOM 726 O O . GLU A 1 100 ? -2.848 -2.445 7.795 1.00 95.12 100 GLU A O 1
ATOM 731 N N . ALA A 1 101 ? -3.480 -1.718 9.824 1.00 95.50 101 ALA A N 1
ATOM 732 C CA . ALA A 1 101 ? -4.738 -1.136 9.367 1.00 95.50 101 ALA A CA 1
ATOM 733 C C . ALA A 1 101 ? -4.549 -0.099 8.247 1.00 95.50 101 ALA A C 1
ATOM 735 O O . ALA A 1 101 ? -5.394 0.021 7.363 1.00 95.50 101 ALA A O 1
ATOM 736 N N . VAL A 1 102 ? -3.435 0.638 8.240 1.00 96.56 102 VAL A N 1
ATOM 737 C CA . VAL A 1 102 ? -3.141 1.615 7.183 1.00 96.56 102 VAL A CA 1
ATOM 738 C C . VAL A 1 102 ? -2.686 0.909 5.909 1.00 96.56 102 VAL A C 1
ATOM 740 O O . VAL A 1 102 ? -3.139 1.278 4.825 1.00 96.56 102 VAL A O 1
ATOM 743 N N . GLN A 1 103 ? -1.857 -0.132 6.022 1.00 97.62 103 GLN A N 1
ATOM 744 C CA . GLN A 1 103 ? -1.455 -0.940 4.866 1.00 97.62 103 GLN A CA 1
ATOM 745 C C . GLN A 1 103 ? -2.658 -1.658 4.232 1.00 97.62 103 GLN A C 1
ATOM 747 O O . GLN A 1 103 ? -2.822 -1.634 3.012 1.00 97.62 103 GLN A O 1
ATOM 752 N N . ASP A 1 104 ? -3.544 -2.219 5.053 1.00 96.44 104 ASP A N 1
ATOM 753 C CA . ASP A 1 104 ? -4.777 -2.871 4.614 1.00 96.44 104 ASP A CA 1
ATOM 754 C C . ASP A 1 104 ? -5.751 -1.876 3.969 1.00 96.44 104 ASP A C 1
ATOM 756 O O . ASP A 1 104 ? -6.292 -2.144 2.896 1.00 96.44 104 ASP A O 1
ATOM 760 N N . ALA A 1 105 ? -5.952 -0.697 4.570 1.00 95.88 105 ALA A N 1
ATOM 761 C CA . ALA A 1 105 ? -6.813 0.340 3.999 1.00 95.88 105 ALA A CA 1
ATOM 762 C C . ALA A 1 105 ? -6.290 0.837 2.642 1.00 95.88 105 ALA A C 1
ATOM 764 O O . ALA A 1 105 ? -7.070 1.015 1.703 1.00 95.88 105 ALA A O 1
ATOM 765 N N . ALA A 1 106 ? -4.973 1.023 2.518 1.00 96.44 106 ALA A N 1
ATOM 766 C CA . ALA A 1 106 ? -4.325 1.375 1.260 1.00 96.44 106 ALA A CA 1
ATOM 767 C C . ALA A 1 106 ? -4.527 0.286 0.193 1.00 96.44 106 ALA A C 1
ATOM 769 O O . ALA A 1 106 ? -4.858 0.604 -0.952 1.00 96.44 106 ALA A O 1
ATOM 770 N N . ALA A 1 107 ? -4.410 -0.992 0.568 1.00 95.44 107 ALA A N 1
ATOM 771 C CA . ALA A 1 107 ? -4.619 -2.122 -0.338 1.00 95.44 107 ALA A CA 1
ATOM 772 C C . ALA A 1 107 ? -6.068 -2.224 -0.804 1.00 95.44 107 ALA A C 1
ATOM 774 O O . ALA A 1 107 ? -6.321 -2.335 -2.002 1.00 95.44 107 ALA A O 1
ATOM 775 N N . VAL A 1 108 ? -7.024 -2.084 0.115 1.00 95.38 108 VAL A N 1
ATOM 776 C CA . VAL A 1 108 ? -8.453 -2.031 -0.213 1.00 95.38 108 VAL A CA 1
ATOM 777 C C . VAL A 1 108 ? -8.752 -0.866 -1.156 1.00 95.38 108 VAL A C 1
ATOM 779 O O . VAL A 1 108 ? -9.456 -1.043 -2.151 1.00 95.38 108 VAL A O 1
ATOM 782 N N . LYS A 1 109 ? -8.190 0.321 -0.904 1.00 95.19 109 LYS A N 1
ATOM 783 C CA . LYS A 1 109 ? -8.371 1.488 -1.777 1.00 95.19 109 LYS A CA 1
ATOM 784 C C . LYS A 1 109 ? -7.805 1.249 -3.177 1.00 95.19 109 LYS A C 1
ATOM 786 O O . LYS A 1 109 ? -8.498 1.535 -4.157 1.00 95.19 109 LYS A O 1
ATOM 791 N N . LEU A 1 110 ? -6.584 0.720 -3.281 1.00 94.75 110 LEU A N 1
ATOM 792 C CA . LEU A 1 110 ? -5.966 0.410 -4.570 1.00 94.75 110 LEU A CA 1
ATOM 793 C C . LEU A 1 110 ? -6.782 -0.641 -5.325 1.00 94.75 110 LEU A C 1
ATOM 795 O O . LEU A 1 110 ? -7.111 -0.437 -6.489 1.00 94.75 110 LEU A O 1
ATOM 799 N N . TYR A 1 111 ? -7.177 -1.714 -4.643 1.00 93.06 111 TYR A N 1
ATOM 800 C CA . TYR A 1 111 ? -7.965 -2.799 -5.216 1.00 93.06 111 TYR A CA 1
ATOM 801 C C . TYR A 1 111 ? -9.309 -2.305 -5.755 1.00 93.06 111 TYR A C 1
ATOM 803 O O . TYR A 1 111 ? -9.686 -2.631 -6.876 1.00 93.06 111 TYR A O 1
ATOM 811 N N . ASN A 1 112 ? -10.013 -1.461 -5.001 1.00 92.12 112 ASN A N 1
ATOM 812 C CA . ASN A 1 112 ? -11.297 -0.913 -5.435 1.00 92.12 112 ASN A CA 1
ATOM 813 C C . ASN A 1 112 ? -11.168 0.083 -6.599 1.00 92.12 112 ASN A C 1
ATOM 815 O O . ASN A 1 112 ? -12.121 0.256 -7.353 1.00 92.12 112 ASN A O 1
ATOM 819 N N . THR A 1 113 ? -10.016 0.746 -6.743 1.00 91.94 113 THR A N 1
ATOM 820 C CA . THR A 1 113 ? -9.809 1.788 -7.766 1.00 91.94 113 THR A CA 1
ATOM 821 C C . THR A 1 113 ?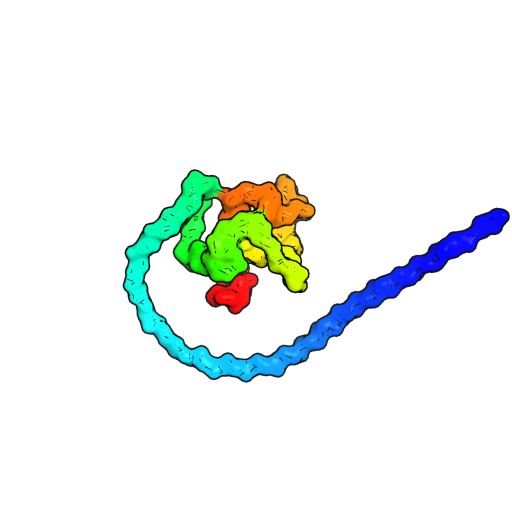 -9.209 1.231 -9.056 1.00 91.94 113 THR A C 1
ATOM 823 O O . THR A 1 113 ? -9.619 1.615 -10.146 1.00 91.94 113 THR A O 1
ATOM 826 N N . ALA A 1 114 ? -8.224 0.342 -8.936 1.00 90.38 114 ALA A N 1
ATOM 827 C CA . ALA A 1 114 ? -7.404 -0.147 -10.042 1.00 90.38 114 ALA A CA 1
ATOM 828 C C . ALA A 1 114 ? -7.505 -1.668 -10.257 1.00 90.38 114 ALA A C 1
ATOM 830 O O . ALA A 1 114 ? -7.006 -2.178 -11.260 1.00 90.38 114 ALA A O 1
ATOM 831 N N . GLY A 1 115 ? -8.166 -2.390 -9.348 1.00 89.00 115 GLY A N 1
ATOM 832 C CA . GLY A 1 115 ? -8.350 -3.836 -9.426 1.00 89.00 115 GLY A CA 1
ATOM 833 C C . GLY A 1 115 ? -7.132 -4.652 -8.989 1.00 89.00 115 GLY A C 1
ATOM 834 O O . GLY A 1 115 ? -6.075 -4.124 -8.643 1.00 89.00 115 GLY A O 1
ATOM 835 N N . ALA A 1 116 ? -7.296 -5.976 -9.032 1.00 85.31 116 ALA A N 1
ATOM 836 C CA . ALA A 1 116 ? -6.265 -6.943 -8.650 1.00 85.31 116 ALA A CA 1
ATOM 837 C C . ALA A 1 116 ? -5.030 -6.921 -9.568 1.00 85.31 116 ALA A C 1
ATOM 839 O O . ALA A 1 116 ? -3.946 -7.288 -9.134 1.00 85.31 116 ALA A O 1
ATOM 840 N N . SER A 1 117 ? -5.162 -6.431 -10.807 1.00 85.50 117 SER A N 1
ATOM 841 C CA . SER A 1 117 ? -4.076 -6.399 -11.799 1.00 85.50 117 SER A CA 1
ATOM 842 C C . SER A 1 117 ? -2.863 -5.558 -11.385 1.00 85.50 117 SER A C 1
ATOM 844 O O . SER A 1 117 ? -1.839 -5.597 -12.060 1.00 85.50 117 SER A O 1
ATOM 846 N N . GLN A 1 118 ? -2.968 -4.785 -10.299 1.00 86.38 118 GLN A N 1
ATOM 847 C CA . GLN A 1 118 ? -1.837 -4.075 -9.699 1.00 86.38 1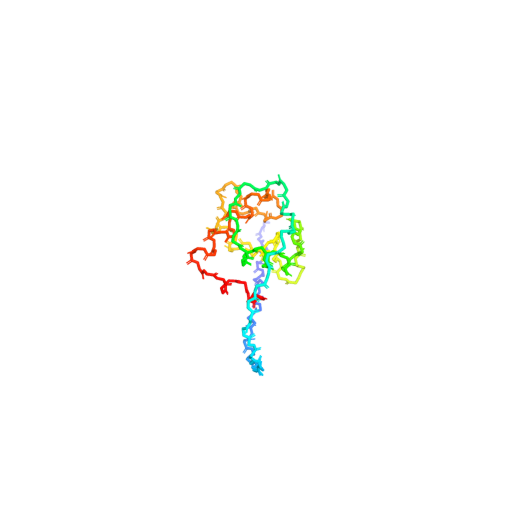18 GLN A CA 1
ATOM 848 C C . GLN A 1 118 ? -0.822 -5.018 -9.038 1.00 86.38 118 GLN A C 1
ATOM 850 O O . GLN A 1 118 ? 0.341 -4.653 -8.893 1.00 86.38 118 GLN A O 1
ATOM 855 N N . TRP A 1 119 ? -1.238 -6.233 -8.678 1.00 83.81 119 TRP A N 1
ATOM 856 C CA . TRP A 1 119 ? -0.380 -7.267 -8.112 1.00 83.81 119 TRP A CA 1
ATOM 857 C C . TRP A 1 119 ? -0.180 -8.354 -9.166 1.00 83.81 119 TRP A C 1
ATOM 859 O O . TRP A 1 119 ? -1.000 -9.251 -9.316 1.00 83.81 119 TRP A O 1
ATOM 869 N N . VAL A 1 120 ? 0.908 -8.247 -9.935 1.00 69.94 120 VAL A N 1
ATOM 870 C CA . VAL A 1 120 ? 1.190 -9.101 -11.113 1.00 69.94 120 VAL A CA 1
ATOM 871 C C . VAL A 1 120 ? 1.339 -10.582 -10.747 1.00 69.94 120 VAL A C 1
ATOM 873 O O . VAL A 1 120 ? 1.177 -11.470 -11.577 1.00 69.94 120 VAL A O 1
ATOM 876 N N . THR A 1 121 ? 1.648 -10.848 -9.490 1.00 60.47 121 THR A N 1
ATOM 877 C CA . THR A 1 121 ? 1.831 -12.175 -8.917 1.00 60.47 121 THR A CA 1
ATOM 878 C C . THR A 1 121 ? 0.514 -12.813 -8.444 1.00 60.47 121 THR A C 1
ATOM 880 O O . THR A 1 121 ? 0.549 -13.967 -8.018 1.00 60.47 121 THR A O 1
ATOM 883 N N . ALA A 1 122 ? -0.626 -12.098 -8.516 1.00 50.44 122 ALA A N 1
ATOM 884 C CA . ALA A 1 122 ? -1.933 -12.496 -7.972 1.00 50.44 122 ALA A CA 1
ATOM 885 C C . ALA A 1 122 ? -2.868 -13.294 -8.863 1.00 50.44 122 ALA A C 1
ATOM 887 O O . ALA A 1 122 ? -3.105 -12.862 -10.010 1.00 50.44 122 ALA A O 1
#

pLDDT: mean 75.48, std 24.33, range [29.95, 97.62]

InterPro domains:
  IPR010618 Resuscitation-promoting factor, core lysozyme-like domain [PF06737] (45-122)
  IPR010618 Resuscitation-promoting factor, core lysozyme-like domain [cd13925] (48-121)
  IPR023346 Lysozyme-like domain superfamily [SSF53955] (46-120)

Secondary structure (DSSP, 8-state):
----PPPP-------------------------------TT--S---HHHHHHHHHHHTT-TT-B-TTT--BTTTTB-HHHHHHHS-GGGTTS-GGGS-HHHHHHHHHHHHHHH-GGGSTT-